Protein AF-A0A1Q7CK39-F1 (afdb_monomer_lite)

Radius of gyration: 17.99 Å; chains: 1; bounding box: 33×45×41 Å

Structure (mmCIF, N/CA/C/O backbone):
data_AF-A0A1Q7CK39-F1
#
_entry.id   AF-A0A1Q7CK39-F1
#
loop_
_atom_site.group_PDB
_atom_site.id
_atom_site.type_symbol
_atom_site.label_atom_id
_atom_site.label_alt_id
_atom_site.label_comp_id
_atom_site.label_asym_id
_atom_site.label_entity_id
_atom_site.label_seq_id
_atom_site.pdbx_PDB_ins_code
_atom_site.Cartn_x
_atom_site.Cartn_y
_atom_site.Cartn_z
_atom_site.occupancy
_atom_site.B_iso_or_equiv
_atom_site.auth_seq_id
_atom_site.auth_comp_id
_atom_site.auth_asym_id
_atom_site.auth_atom_id
_atom_site.pdbx_PDB_model_num
ATOM 1 N N . MET A 1 1 ? -9.463 3.723 12.047 1.00 77.50 1 MET A N 1
ATOM 2 C CA . MET A 1 1 ? -9.681 4.071 10.628 1.00 77.50 1 MET A CA 1
ATOM 3 C C . MET A 1 1 ? -10.803 3.204 10.100 1.00 77.50 1 MET A C 1
ATOM 5 O O . MET A 1 1 ? -10.921 2.068 10.547 1.00 77.50 1 MET A O 1
ATOM 9 N N . GLU A 1 2 ? -11.626 3.741 9.208 1.00 86.12 2 GLU A N 1
ATOM 10 C CA . GLU A 1 2 ? -12.813 3.063 8.677 1.00 86.12 2 GLU A CA 1
ATOM 11 C C . GLU A 1 2 ? -12.602 2.695 7.208 1.00 86.12 2 GLU A C 1
ATOM 13 O O . GLU A 1 2 ? -11.864 3.378 6.496 1.00 86.12 2 GLU A O 1
ATOM 18 N N . ALA A 1 3 ? -13.228 1.606 6.758 1.00 91.75 3 ALA A N 1
ATOM 19 C CA . ALA A 1 3 ? -13.187 1.212 5.354 1.00 91.75 3 ALA A CA 1
ATOM 20 C C . ALA A 1 3 ? -13.905 2.249 4.469 1.00 91.75 3 ALA A C 1
ATOM 22 O O . ALA A 1 3 ? -14.889 2.858 4.877 1.00 91.75 3 ALA A O 1
ATOM 23 N N . GLY A 1 4 ? -13.405 2.451 3.251 1.00 91.94 4 GLY A N 1
ATOM 24 C CA . GLY A 1 4 ? -13.921 3.410 2.272 1.00 91.94 4 GLY A CA 1
ATOM 25 C C . GLY A 1 4 ? -13.367 4.832 2.399 1.00 91.94 4 GLY A C 1
ATOM 26 O O . GLY A 1 4 ? -13.521 5.614 1.458 1.00 91.94 4 GLY A O 1
ATOM 27 N N . VAL A 1 5 ? -12.684 5.160 3.503 1.00 96.06 5 VAL A N 1
ATOM 28 C CA . VAL A 1 5 ? -12.062 6.478 3.705 1.00 96.06 5 VAL A CA 1
ATOM 29 C C . VAL A 1 5 ? -11.021 6.735 2.605 1.00 96.06 5 VAL A C 1
ATOM 31 O O . VAL A 1 5 ? -10.125 5.901 2.434 1.00 96.06 5 VAL A O 1
ATOM 34 N N . PRO A 1 6 ? -11.125 7.850 1.852 1.00 96.50 6 PRO A N 1
ATOM 35 C CA . PRO A 1 6 ? -10.136 8.215 0.848 1.00 96.50 6 PRO A CA 1
ATOM 36 C C . PRO A 1 6 ? -8.845 8.680 1.520 1.00 96.50 6 PRO A C 1
ATOM 38 O O . PRO A 1 6 ? -8.871 9.399 2.520 1.00 96.50 6 PRO A O 1
ATOM 41 N N . VAL A 1 7 ? -7.715 8.272 0.958 1.00 95.88 7 VAL A N 1
ATOM 42 C CA . VAL A 1 7 ? -6.377 8.623 1.430 1.00 95.88 7 VAL A CA 1
ATOM 43 C C . VAL A 1 7 ? -5.478 8.966 0.245 1.00 95.88 7 VAL A C 1
ATOM 45 O O . VAL A 1 7 ? -5.708 8.515 -0.878 1.00 95.88 7 VAL A O 1
ATOM 48 N N . GLN A 1 8 ? -4.437 9.748 0.510 1.00 96.25 8 GLN A N 1
ATOM 49 C CA . GLN A 1 8 ? -3.369 10.040 -0.438 1.00 96.25 8 GLN A CA 1
ATOM 50 C C . GLN A 1 8 ? -2.059 9.485 0.120 1.00 96.25 8 GLN A C 1
ATOM 52 O O . GLN A 1 8 ? -1.767 9.637 1.306 1.00 96.25 8 GLN A O 1
ATOM 57 N N . LEU A 1 9 ? -1.315 8.788 -0.731 1.00 94.06 9 LEU A N 1
ATOM 58 C CA . LEU A 1 9 ? 0.022 8.285 -0.452 1.00 94.06 9 LEU A CA 1
ATOM 59 C C . LEU A 1 9 ? 1.006 9.220 -1.147 1.00 94.06 9 LEU A C 1
ATOM 61 O O . LEU A 1 9 ? 1.050 9.248 -2.375 1.00 94.06 9 LEU A O 1
ATOM 65 N N . ASP A 1 10 ? 1.762 9.975 -0.360 1.00 95.19 10 ASP A N 1
ATOM 66 C CA . ASP A 1 10 ? 2.800 10.889 -0.835 1.00 95.19 10 ASP A CA 1
ATOM 67 C C . ASP A 1 10 ? 4.198 10.300 -0.617 1.00 95.19 10 ASP A C 1
ATOM 69 O O . ASP A 1 10 ? 4.362 9.292 0.072 1.00 95.19 10 ASP A O 1
ATOM 73 N N . GLU A 1 11 ? 5.203 10.945 -1.216 1.00 92.81 11 GLU A N 1
ATOM 74 C CA . GLU A 1 11 ? 6.622 10.574 -1.089 1.00 92.81 11 GLU A CA 1
ATOM 75 C C . GLU A 1 11 ? 6.914 9.118 -1.486 1.00 92.81 11 GLU A C 1
ATOM 77 O O . GLU A 1 11 ? 7.839 8.479 -0.976 1.00 92.81 11 GLU A O 1
ATOM 82 N N . LEU A 1 12 ? 6.135 8.583 -2.429 1.00 92.62 12 LEU A N 1
ATOM 83 C CA . LEU A 1 12 ? 6.389 7.255 -2.961 1.00 92.62 12 L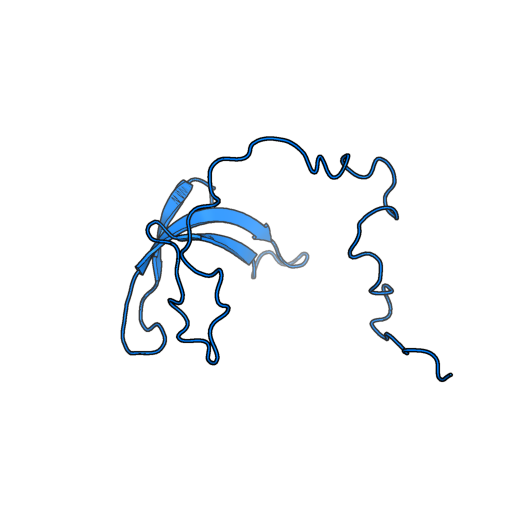EU A CA 1
ATOM 84 C C . LEU A 1 12 ? 7.719 7.234 -3.725 1.00 92.62 12 LEU A C 1
ATOM 86 O O . LEU A 1 12 ? 8.170 8.267 -4.245 1.00 92.62 12 LEU A O 1
ATOM 90 N N . PRO A 1 13 ? 8.360 6.056 -3.834 1.00 90.06 13 PRO A N 1
ATOM 91 C CA . PRO A 1 13 ? 9.530 5.881 -4.682 1.00 90.06 13 PRO A CA 1
ATOM 92 C C . PRO A 1 13 ? 9.320 6.508 -6.070 1.00 90.06 13 PRO A C 1
ATOM 94 O O . PRO A 1 13 ? 8.251 6.411 -6.666 1.00 90.06 13 PRO A O 1
ATOM 97 N N . GLY A 1 14 ? 10.335 7.222 -6.562 1.00 84.12 14 GLY A N 1
ATOM 98 C CA . GLY A 1 14 ? 10.222 8.005 -7.799 1.00 84.12 14 GLY A CA 1
ATOM 99 C C . GLY A 1 14 ? 9.625 9.407 -7.625 1.00 84.12 14 GLY A C 1
ATOM 100 O O . GLY A 1 14 ? 9.480 10.112 -8.619 1.00 84.12 14 GLY A O 1
ATOM 101 N N . GLY A 1 15 ? 9.321 9.834 -6.393 1.00 87.81 15 GLY 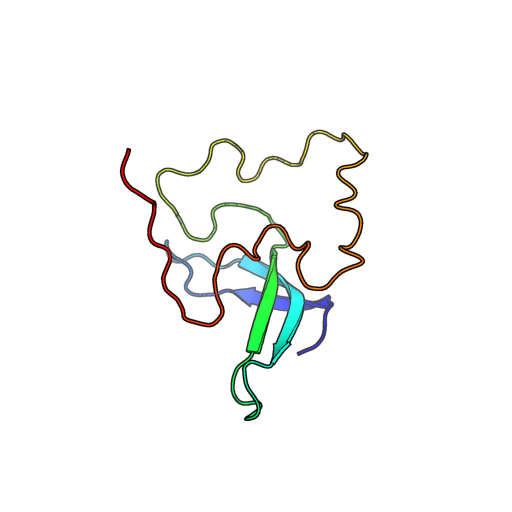A N 1
ATOM 102 C CA . GLY A 1 15 ? 8.808 11.178 -6.099 1.00 87.81 15 GLY A CA 1
ATOM 103 C C . GLY A 1 15 ? 7.357 11.376 -6.536 1.00 87.81 15 GLY A C 1
ATOM 104 O O . GLY A 1 15 ? 6.959 12.490 -6.866 1.00 87.81 15 GLY A O 1
ATOM 105 N N . THR A 1 16 ? 6.591 10.287 -6.590 1.00 89.06 16 THR A N 1
ATOM 106 C CA . THR A 1 16 ? 5.195 10.288 -7.038 1.00 89.06 16 THR A CA 1
ATOM 107 C C . THR A 1 16 ? 4.232 10.260 -5.853 1.00 89.06 16 THR A C 1
ATOM 109 O O . THR A 1 16 ? 4.628 10.027 -4.708 1.00 89.06 16 THR A O 1
ATOM 112 N N . SER A 1 17 ? 2.955 10.504 -6.134 1.00 93.44 17 SER A N 1
ATOM 113 C CA . SER A 1 17 ? 1.860 10.290 -5.196 1.00 93.44 17 SER A CA 1
ATOM 114 C C . SER A 1 17 ? 0.708 9.563 -5.882 1.00 93.44 17 SER A C 1
ATOM 116 O O . SER A 1 17 ? 0.579 9.586 -7.108 1.00 93.44 17 SER A O 1
ATOM 118 N N . THR A 1 18 ? -0.125 8.884 -5.095 1.00 94.50 18 THR A N 1
ATOM 119 C CA . THR A 1 18 ? -1.332 8.213 -5.596 1.00 94.50 18 THR A CA 1
ATOM 120 C C . THR A 1 18 ? -2.479 8.331 -4.604 1.00 94.50 18 THR A C 1
ATOM 122 O O . THR A 1 18 ? -2.270 8.448 -3.395 1.00 94.50 18 THR A O 1
ATOM 125 N N . THR A 1 19 ? -3.706 8.252 -5.110 1.00 96.75 19 THR A N 1
ATOM 126 C CA . THR A 1 19 ? -4.912 8.164 -4.286 1.00 96.75 19 THR A CA 1
ATOM 127 C C . THR A 1 19 ? -5.329 6.711 -4.076 1.00 96.75 19 THR A C 1
ATOM 129 O O . THR A 1 19 ? -5.044 5.821 -4.889 1.00 96.75 19 THR A O 1
ATOM 132 N N . ALA A 1 20 ? -5.956 6.457 -2.933 1.00 96.12 20 ALA A N 1
ATOM 133 C CA . ALA A 1 20 ? -6.419 5.141 -2.531 1.00 96.12 20 ALA A CA 1
ATOM 134 C C . ALA A 1 20 ? -7.595 5.246 -1.556 1.00 96.12 20 ALA A C 1
ATOM 136 O O . ALA A 1 20 ? -7.949 6.320 -1.066 1.00 96.12 20 ALA A O 1
ATOM 137 N N . ARG A 1 21 ? -8.177 4.099 -1.215 1.00 96.88 21 ARG A N 1
ATOM 138 C CA . ARG A 1 21 ? -9.203 3.965 -0.179 1.00 96.88 21 ARG A CA 1
ATOM 139 C C . ARG A 1 21 ? -8.793 2.918 0.834 1.00 96.88 21 ARG A C 1
ATOM 141 O O . ARG A 1 21 ? -8.198 1.901 0.480 1.00 96.88 21 ARG A O 1
ATOM 148 N N . VAL A 1 22 ? -9.155 3.130 2.094 1.00 96.31 22 VAL A N 1
ATOM 149 C CA . VAL A 1 22 ? -8.985 2.106 3.129 1.00 96.31 22 VAL A CA 1
ATOM 150 C C . VAL A 1 22 ? -9.872 0.910 2.787 1.00 96.31 22 VAL A C 1
ATOM 152 O O . VAL A 1 22 ? -11.094 1.009 2.813 1.00 96.31 22 VAL A O 1
ATOM 155 N N . ALA A 1 23 ? -9.269 -0.228 2.466 1.00 95.19 23 ALA A N 1
ATOM 156 C CA . ALA A 1 23 ? -9.980 -1.480 2.224 1.00 95.19 23 ALA A CA 1
ATOM 157 C C . ALA A 1 23 ? -10.188 -2.265 3.527 1.00 95.19 23 ALA A C 1
ATOM 159 O O . ALA A 1 23 ? -11.225 -2.893 3.721 1.00 95.19 23 ALA A O 1
ATOM 160 N N . ASN A 1 24 ? -9.208 -2.220 4.434 1.00 94.00 24 ASN A N 1
ATOM 161 C CA . ASN A 1 24 ? -9.271 -2.878 5.736 1.00 94.00 24 ASN A CA 1
ATOM 162 C C . ASN A 1 24 ? -8.387 -2.141 6.753 1.00 94.00 24 ASN A C 1
ATOM 164 O O . ASN A 1 24 ? -7.400 -1.511 6.380 1.00 94.00 24 ASN A O 1
ATOM 168 N N . CYS A 1 25 ? -8.707 -2.240 8.039 1.00 92.44 25 CYS A N 1
ATOM 169 C CA . CYS A 1 25 ? -7.901 -1.682 9.117 1.00 92.44 25 CYS A CA 1
ATOM 170 C C . CYS A 1 25 ? -7.998 -2.583 10.350 1.00 92.44 25 CYS A C 1
ATOM 172 O O . CYS A 1 25 ? -9.060 -2.697 10.959 1.00 92.44 25 CYS A O 1
ATOM 174 N N . VAL A 1 26 ? -6.880 -3.189 10.747 1.00 91.38 26 VAL A N 1
ATOM 175 C CA . VAL A 1 26 ? -6.812 -4.126 11.877 1.00 91.38 26 VAL A CA 1
ATOM 176 C C . VAL A 1 26 ? -5.806 -3.607 12.907 1.00 91.38 26 VAL A C 1
ATOM 178 O O . VAL A 1 26 ? -4.679 -3.283 12.530 1.00 91.38 26 VAL A O 1
ATOM 181 N N . PRO A 1 27 ? -6.166 -3.495 14.199 1.00 90.81 27 PRO A N 1
ATOM 182 C CA . PRO A 1 27 ? -5.217 -3.095 15.232 1.00 90.81 27 PRO A CA 1
ATOM 183 C C . PRO A 1 27 ? -4.130 -4.157 15.425 1.00 90.81 27 PRO A C 1
ATOM 185 O O . PRO A 1 27 ? -4.398 -5.358 15.408 1.00 90.81 27 PRO A O 1
ATOM 188 N N . LEU A 1 28 ? -2.899 -3.702 15.642 1.00 90.38 28 LEU A N 1
ATOM 189 C CA . LEU A 1 28 ? -1.756 -4.553 15.947 1.00 90.38 28 LEU A CA 1
ATOM 190 C C . LEU A 1 28 ? -1.473 -4.532 17.452 1.00 90.38 28 LEU A C 1
ATOM 192 O O . LEU A 1 28 ? -1.148 -3.495 18.037 1.00 90.38 28 LEU A O 1
ATOM 196 N N . GLY A 1 29 ? -1.572 -5.711 18.069 1.00 84.75 29 GLY A N 1
ATOM 197 C CA . GLY A 1 29 ? -1.364 -5.905 19.502 1.00 84.75 29 GLY A CA 1
ATOM 198 C C . GLY A 1 29 ? -2.489 -5.338 20.375 1.00 84.75 29 GLY A C 1
ATOM 199 O O . GLY A 1 29 ? -3.485 -4.797 19.901 1.00 84.75 29 GLY A O 1
ATOM 200 N N . SER A 1 30 ? -2.327 -5.465 21.689 1.00 79.75 30 SER A N 1
ATOM 201 C CA . SER A 1 30 ? -3.327 -5.052 22.685 1.00 79.75 30 SER A CA 1
ATOM 202 C C . SER A 1 30 ? -3.290 -3.558 23.027 1.00 79.75 30 SER A C 1
ATOM 204 O O . SER A 1 30 ? -4.203 -3.054 23.673 1.00 79.75 30 SER A O 1
ATOM 206 N N . GLY A 1 31 ? -2.241 -2.841 22.610 1.00 79.69 31 GLY A N 1
ATOM 207 C CA . GLY A 1 31 ? -1.999 -1.451 23.006 1.00 79.69 31 GLY A CA 1
ATOM 208 C C . GLY A 1 31 ? -2.662 -0.387 22.129 1.00 79.69 31 GLY A C 1
ATOM 209 O O . GLY A 1 31 ? -2.556 0.789 22.461 1.00 79.69 31 GLY A O 1
ATOM 210 N N . GLY A 1 32 ? -3.283 -0.762 21.002 1.00 79.19 32 GLY A N 1
ATOM 211 C CA . GLY A 1 32 ? -4.009 0.168 20.124 1.00 79.19 32 GLY A CA 1
ATOM 212 C C . GLY A 1 32 ? -3.168 1.306 19.531 1.00 79.19 32 GLY A C 1
ATOM 213 O O . GLY A 1 32 ? -3.724 2.324 19.143 1.00 79.19 32 GLY A O 1
ATOM 214 N N . LYS A 1 33 ? -1.835 1.166 19.498 1.00 88.06 33 LYS A N 1
ATOM 215 C CA . LYS A 1 33 ? -0.913 2.195 18.980 1.00 88.06 33 LYS A CA 1
ATOM 216 C C . LYS A 1 33 ? -0.594 2.036 17.497 1.00 88.06 33 LYS A C 1
ATOM 218 O O . LYS A 1 33 ? -0.150 2.987 16.865 1.00 88.06 33 LYS A O 1
ATOM 223 N N . TYR A 1 34 ? -0.768 0.828 16.973 1.00 89.94 34 TYR A N 1
ATOM 224 C CA . TYR A 1 34 ? -0.383 0.460 15.619 1.00 89.94 34 TYR A CA 1
ATOM 225 C C . TYR A 1 34 ? -1.548 -0.238 14.931 1.00 89.94 34 TYR A C 1
ATOM 227 O O . TYR A 1 34 ? -2.330 -0.940 15.575 1.00 89.94 34 TYR A O 1
ATOM 235 N N . TRP A 1 35 ? -1.635 -0.069 13.617 1.00 91.00 35 TRP A N 1
ATOM 236 C CA . TRP A 1 35 ? -2.647 -0.698 12.781 1.00 91.00 35 TRP A CA 1
ATOM 237 C C . TRP A 1 35 ? -2.003 -1.215 11.504 1.00 91.00 35 TRP A C 1
ATOM 239 O O . TRP A 1 35 ? -1.133 -0.562 10.931 1.00 91.00 35 TRP A O 1
ATOM 249 N N . LEU A 1 36 ? -2.463 -2.374 11.050 1.00 93.06 36 LEU A N 1
ATOM 250 C CA . LEU A 1 36 ? -2.261 -2.831 9.689 1.00 93.06 36 LEU A CA 1
ATOM 251 C C . LEU A 1 36 ? -3.418 -2.287 8.855 1.00 93.06 36 LEU A C 1
ATOM 253 O O . LEU A 1 36 ? -4.578 -2.624 9.105 1.00 93.06 36 LEU A O 1
ATOM 257 N N . VAL A 1 37 ? -3.102 -1.445 7.877 1.00 93.56 37 VAL A N 1
ATOM 258 C CA . VAL A 1 37 ? -4.097 -0.838 6.993 1.00 93.56 37 VAL A CA 1
ATOM 259 C C . VAL A 1 37 ? -3.914 -1.406 5.593 1.00 93.56 37 VAL A C 1
ATOM 261 O O . VAL A 1 37 ? -2.852 -1.272 4.994 1.00 93.56 37 VAL A O 1
ATOM 264 N N . GLY A 1 38 ? -4.954 -2.059 5.082 1.00 95.00 38 GLY A N 1
ATOM 265 C CA . GLY A 1 38 ? -5.039 -2.453 3.682 1.00 95.00 38 GLY A CA 1
ATOM 266 C C . GLY A 1 38 ? -5.597 -1.296 2.864 1.00 95.00 38 GLY A C 1
ATOM 267 O O . GLY A 1 38 ? -6.640 -0.746 3.221 1.00 95.00 38 GLY A O 1
ATOM 268 N N . LEU A 1 39 ? -4.922 -0.940 1.773 1.00 95.19 39 LEU A N 1
ATOM 269 C CA . LEU A 1 39 ? -5.319 0.140 0.872 1.00 95.19 39 LEU A CA 1
ATOM 270 C C . LEU A 1 39 ? -5.642 -0.422 -0.513 1.00 95.19 39 LEU A C 1
ATOM 272 O O . LEU A 1 39 ? -4.873 -1.211 -1.057 1.00 95.19 39 LEU A O 1
ATOM 276 N N . ALA A 1 40 ? -6.763 0.007 -1.081 1.00 94.19 40 ALA A N 1
ATOM 277 C CA . ALA A 1 40 ? -7.096 -0.208 -2.481 1.00 94.19 40 ALA A CA 1
ATOM 278 C C . ALA A 1 40 ? -6.726 1.058 -3.257 1.00 94.19 40 ALA A C 1
ATOM 280 O O . ALA A 1 40 ? -7.313 2.111 -3.015 1.00 94.19 40 ALA A O 1
ATOM 281 N N . LEU A 1 41 ? -5.734 0.970 -4.143 1.00 92.81 41 LEU A N 1
ATOM 282 C CA . LEU A 1 41 ? -5.346 2.091 -5.000 1.00 92.81 41 LEU A CA 1
ATOM 283 C C . LEU A 1 41 ? -6.473 2.402 -5.987 1.00 92.81 41 LEU A C 1
ATOM 285 O O . LEU A 1 41 ? -7.027 1.478 -6.582 1.00 92.81 41 LEU A O 1
ATOM 289 N N . ASP A 1 42 ? -6.772 3.684 -6.201 1.00 92.56 42 ASP A N 1
ATOM 290 C CA . ASP A 1 42 ? -7.751 4.075 -7.225 1.00 92.56 42 ASP A CA 1
ATOM 291 C C . ASP A 1 42 ? -7.228 3.761 -8.639 1.00 92.56 42 ASP A C 1
ATOM 293 O O . ASP A 1 42 ? -8.012 3.516 -9.553 1.00 92.56 42 ASP A O 1
ATOM 297 N N . GLN A 1 43 ? -5.903 3.760 -8.817 1.00 89.50 43 GLN A N 1
ATOM 298 C CA . GLN A 1 43 ? -5.206 3.320 -10.026 1.00 89.50 43 GLN A CA 1
ATOM 299 C C . GLN A 1 43 ? -4.218 2.198 -9.653 1.00 89.50 43 GLN A C 1
ATOM 301 O O . GLN A 1 43 ? -3.154 2.480 -9.095 1.00 89.50 43 GLN A O 1
ATOM 306 N N . PRO A 1 44 ? -4.559 0.918 -9.895 1.00 85.69 44 PRO A N 1
ATOM 307 C CA . PRO A 1 44 ? -3.667 -0.204 -9.613 1.00 85.69 44 PRO A CA 1
ATOM 308 C C . PRO A 1 44 ? -2.375 -0.138 -10.438 1.00 85.69 44 PRO A C 1
ATOM 310 O O . PRO A 1 44 ? -2.413 0.126 -11.637 1.00 85.69 44 PRO A O 1
ATOM 313 N N . GLY A 1 45 ? -1.228 -0.435 -9.824 1.00 85.69 45 GLY A N 1
ATOM 314 C CA . GLY A 1 45 ? 0.048 -0.482 -10.541 1.00 85.69 45 GLY A CA 1
ATOM 315 C C . GLY A 1 45 ? 1.278 -0.515 -9.636 1.00 85.69 45 GLY A C 1
ATOM 316 O O . GLY A 1 45 ? 1.175 -0.607 -8.410 1.00 85.69 45 GLY A O 1
ATOM 317 N N . ASN A 1 46 ? 2.453 -0.416 -10.261 1.00 88.44 46 ASN A N 1
ATOM 318 C CA . ASN A 1 46 ? 3.764 -0.428 -9.608 1.00 88.44 46 ASN A CA 1
ATOM 319 C C . ASN A 1 46 ? 4.118 0.927 -8.962 1.00 88.44 46 ASN A C 1
ATOM 321 O O . ASN A 1 46 ? 5.121 1.558 -9.301 1.00 88.44 46 ASN A O 1
ATOM 325 N N . VAL A 1 47 ? 3.302 1.397 -8.016 1.00 89.38 47 VAL A N 1
ATOM 326 C CA . VAL A 1 47 ? 3.532 2.698 -7.352 1.00 89.38 47 VAL A CA 1
ATOM 327 C C . VAL A 1 47 ? 4.718 2.678 -6.374 1.00 89.38 47 VAL A C 1
ATOM 329 O O . VAL A 1 47 ? 5.156 3.718 -5.898 1.00 89.38 47 VAL A O 1
ATOM 332 N N . TRP A 1 48 ? 5.275 1.495 -6.096 1.00 89.19 48 TRP A N 1
ATOM 333 C CA . TRP A 1 48 ? 6.476 1.310 -5.272 1.00 89.19 48 TRP A CA 1
ATOM 334 C C . TRP A 1 48 ? 7.768 1.190 -6.092 1.00 89.19 48 TRP A C 1
ATOM 336 O O . TRP A 1 48 ? 8.835 0.992 -5.512 1.00 89.19 48 TRP A O 1
ATOM 346 N N . CYS A 1 49 ? 7.692 1.288 -7.424 1.00 88.44 49 CYS A N 1
ATOM 347 C CA . CYS A 1 49 ? 8.829 1.134 -8.337 1.00 88.44 49 CYS A CA 1
ATOM 348 C C . CYS A 1 49 ? 9.648 -0.154 -8.106 1.00 88.44 49 CYS A C 1
ATOM 350 O O . CYS A 1 49 ? 10.875 -0.155 -8.242 1.00 88.44 49 CYS A O 1
ATOM 352 N N . ILE A 1 50 ? 8.986 -1.260 -7.752 1.00 88.88 50 ILE A N 1
ATOM 353 C CA . ILE A 1 50 ? 9.637 -2.560 -7.551 1.00 88.88 50 ILE A CA 1
ATOM 354 C C . ILE A 1 50 ? 10.221 -3.023 -8.888 1.00 88.88 50 ILE A C 1
ATOM 356 O O . ILE A 1 50 ? 9.540 -2.974 -9.915 1.00 88.88 50 ILE A O 1
ATOM 360 N N . ARG A 1 51 ? 11.486 -3.472 -8.873 1.00 87.62 51 ARG A N 1
ATOM 361 C CA . ARG A 1 51 ? 12.176 -4.016 -10.050 1.00 87.62 51 ARG A CA 1
ATOM 362 C C . ARG A 1 51 ? 12.849 -5.369 -9.762 1.00 87.62 51 ARG A C 1
ATOM 364 O O . ARG A 1 51 ? 13.494 -5.491 -8.721 1.00 87.62 51 ARG A O 1
ATOM 371 N N . PRO A 1 52 ? 12.778 -6.339 -10.697 1.00 88.00 52 PRO A N 1
ATOM 372 C CA . PRO A 1 52 ? 11.949 -6.312 -11.907 1.00 88.00 52 PRO A CA 1
ATOM 373 C C . PRO A 1 52 ? 10.460 -6.353 -11.545 1.00 88.00 52 PRO A C 1
ATOM 375 O O . PRO A 1 52 ? 10.075 -6.971 -10.555 1.00 88.00 52 PRO A O 1
ATOM 378 N N . GLU A 1 53 ? 9.634 -5.657 -12.317 1.00 86.81 53 GLU A N 1
ATOM 379 C CA . GLU A 1 53 ? 8.195 -5.669 -12.078 1.00 86.81 53 GLU A CA 1
ATOM 380 C C . GLU A 1 53 ? 7.571 -6.979 -12.585 1.00 86.81 53 GLU A C 1
ATOM 382 O O . GLU A 1 53 ? 7.977 -7.477 -13.642 1.00 86.81 53 GLU A O 1
ATOM 387 N N . PRO A 1 54 ? 6.610 -7.568 -11.853 1.00 85.00 54 PRO A N 1
ATOM 388 C CA . PRO A 1 54 ? 5.836 -8.698 -12.350 1.00 85.00 54 PRO A CA 1
ATOM 389 C C . PRO A 1 54 ? 5.079 -8.344 -13.635 1.00 85.00 54 PRO A C 1
ATOM 391 O O . PRO A 1 54 ? 4.503 -7.264 -13.753 1.00 85.00 54 PRO A O 1
ATOM 394 N N . ALA A 1 55 ? 5.056 -9.273 -14.593 1.00 82.94 55 ALA A N 1
ATOM 395 C CA . ALA A 1 55 ? 4.460 -9.058 -15.915 1.00 82.94 55 ALA A CA 1
ATOM 396 C C . ALA A 1 55 ? 2.928 -8.878 -15.891 1.00 82.94 55 ALA A C 1
ATOM 398 O O . ALA A 1 55 ? 2.336 -8.424 -16.868 1.00 82.94 55 ALA A O 1
ATOM 399 N N . ASP A 1 56 ? 2.282 -9.278 -14.801 1.00 79.94 56 ASP A N 1
ATOM 400 C CA . ASP A 1 56 ? 0.840 -9.229 -14.573 1.00 79.94 56 ASP A CA 1
ATOM 401 C C . ASP A 1 56 ? 0.383 -7.980 -13.802 1.00 79.94 56 ASP A C 1
ATOM 403 O O . ASP A 1 56 ? -0.816 -7.763 -13.623 1.00 79.94 56 ASP A O 1
ATOM 407 N N . TRP A 1 57 ? 1.308 -7.121 -13.369 1.00 81.69 57 TRP A N 1
ATOM 408 C CA . TRP A 1 57 ? 0.953 -5.951 -12.574 1.00 81.69 57 TRP A CA 1
ATOM 409 C C . TRP A 1 57 ? 0.260 -4.868 -13.414 1.00 81.69 57 TRP A C 1
ATOM 411 O O . TRP A 1 57 ? 0.689 -4.550 -14.519 1.00 81.69 57 TRP A O 1
ATOM 421 N N . GLY A 1 58 ? -0.825 -4.288 -12.890 1.00 68.50 58 GLY A N 1
ATOM 422 C CA . GLY A 1 58 ? -1.603 -3.254 -13.590 1.00 68.50 58 GLY A CA 1
ATOM 423 C C . GLY A 1 58 ? -2.503 -3.785 -14.712 1.00 68.50 58 GLY A C 1
ATOM 424 O O . GLY A 1 58 ? -3.191 -3.003 -15.364 1.00 68.50 58 GLY A O 1
ATOM 425 N N . ARG A 1 59 ? -2.539 -5.104 -14.933 1.00 70.75 59 ARG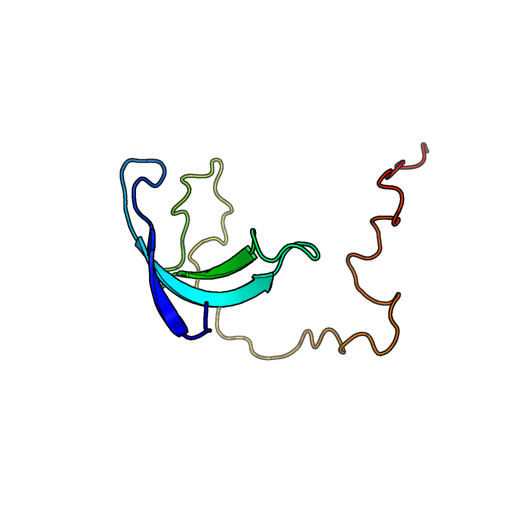 A N 1
ATOM 426 C CA . ARG A 1 59 ? -3.502 -5.727 -15.837 1.00 70.75 59 ARG A CA 1
ATOM 427 C C . ARG A 1 59 ? -4.796 -5.969 -15.070 1.00 70.75 59 ARG A C 1
ATOM 429 O O . ARG A 1 59 ? -4.785 -6.645 -14.042 1.00 70.75 59 ARG A O 1
ATOM 436 N N . GLU A 1 60 ? -5.909 -5.415 -15.549 1.00 64.06 60 GLU A N 1
ATOM 437 C CA . GLU A 1 60 ? -7.213 -5.838 -15.041 1.00 64.06 60 GLU A CA 1
ATOM 438 C C . GLU A 1 60 ? -7.347 -7.345 -15.295 1.00 64.06 60 GLU A C 1
ATOM 440 O O . GLU A 1 60 ? -6.940 -7.811 -16.368 1.00 64.06 60 GLU A O 1
ATOM 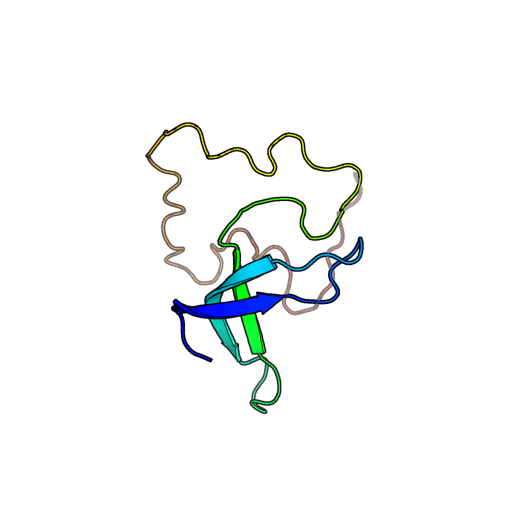445 N N . PRO A 1 61 ? -7.839 -8.131 -14.321 1.00 59.72 61 PRO A N 1
ATOM 446 C CA . PRO A 1 61 ? -8.102 -9.534 -14.574 1.00 59.72 61 PRO A CA 1
ATOM 447 C C . PRO A 1 61 ? -9.064 -9.605 -15.758 1.00 59.72 61 PRO A C 1
ATOM 449 O O . PRO A 1 61 ? -10.171 -9.069 -15.692 1.00 59.72 61 PRO A O 1
ATOM 452 N N . ASP A 1 62 ? -8.611 -10.228 -16.848 1.00 60.38 62 ASP A N 1
ATOM 453 C CA . ASP A 1 62 ? -9.461 -10.546 -17.991 1.00 60.38 62 ASP A CA 1
ATOM 454 C C . ASP A 1 62 ? -10.688 -11.253 -17.418 1.00 60.38 62 ASP A C 1
ATOM 456 O O . ASP A 1 62 ? -10.530 -12.221 -16.670 1.00 60.38 62 ASP A O 1
ATOM 460 N N . VAL A 1 63 ? -11.872 -10.663 -17.606 1.00 55.00 63 VAL A N 1
ATOM 461 C CA . VAL A 1 63 ? -13.089 -10.998 -16.861 1.00 55.00 63 VAL A CA 1
ATOM 462 C C . VAL A 1 63 ? -13.359 -12.498 -16.951 1.00 55.00 63 VAL A C 1
ATOM 464 O O . VAL A 1 63 ? -13.988 -12.995 -17.877 1.00 55.00 63 VAL A O 1
ATOM 467 N N . ALA A 1 64 ? -12.912 -13.213 -15.930 1.00 49.06 64 ALA A N 1
ATOM 468 C CA . ALA A 1 64 ? -13.256 -14.587 -15.655 1.00 49.06 64 ALA A CA 1
ATOM 469 C C . ALA A 1 64 ? -13.645 -14.646 -14.181 1.00 49.06 64 ALA A C 1
ATOM 471 O O . ALA A 1 64 ? -12.853 -14.986 -13.305 1.00 49.06 64 ALA A O 1
ATOM 472 N N . VAL A 1 65 ? -14.895 -14.291 -13.893 1.00 47.38 65 VAL A N 1
ATOM 473 C CA . VAL A 1 65 ? -15.566 -14.910 -12.749 1.00 47.38 65 VAL A CA 1
ATOM 474 C C . VAL A 1 65 ? -16.124 -16.252 -13.254 1.00 47.38 65 VAL A C 1
ATOM 476 O O . VAL A 1 65 ? -16.733 -16.242 -14.325 1.00 47.38 65 VAL A O 1
ATOM 479 N N . PRO A 1 66 ? -15.960 -17.398 -12.551 1.00 47.91 66 PRO A N 1
ATOM 480 C CA . PRO A 1 66 ? -15.780 -17.470 -11.100 1.00 47.91 66 PRO A CA 1
ATOM 481 C C . PRO A 1 66 ? -14.763 -18.523 -10.563 1.00 47.91 66 PRO A C 1
ATOM 483 O O . PRO A 1 66 ? -14.377 -19.477 -11.230 1.00 47.91 66 PRO A O 1
ATOM 486 N N . THR A 1 67 ? -14.471 -18.380 -9.261 1.00 46.62 67 THR A N 1
ATOM 487 C CA . THR A 1 67 ? -14.209 -19.460 -8.283 1.00 46.62 67 THR A CA 1
ATOM 488 C C . THR A 1 67 ? -12.806 -20.087 -8.231 1.00 46.62 67 THR A C 1
ATOM 490 O O . THR A 1 67 ? -12.596 -21.234 -8.606 1.00 46.62 67 THR A O 1
ATOM 493 N N . VAL A 1 68 ? -11.904 -19.446 -7.484 1.00 45.53 68 VAL A N 1
ATOM 494 C CA . VAL A 1 68 ? -11.438 -20.138 -6.274 1.00 45.53 68 VAL A CA 1
ATOM 495 C C . VAL A 1 68 ? -12.224 -19.511 -5.133 1.00 45.53 68 VAL A C 1
ATOM 497 O O . VAL A 1 68 ? -11.798 -18.536 -4.520 1.00 45.53 68 VAL A O 1
ATOM 500 N N . VAL A 1 69 ? -13.413 -20.052 -4.850 1.00 48.44 69 VAL A N 1
ATOM 501 C CA . VAL A 1 69 ? -13.845 -20.054 -3.456 1.00 48.44 69 VAL A CA 1
ATOM 502 C C . VAL A 1 69 ? -12.745 -20.836 -2.756 1.00 48.44 69 VAL A C 1
ATOM 504 O O . VAL A 1 69 ? -12.712 -22.063 -2.790 1.00 48.44 69 VAL A O 1
ATOM 507 N N . VAL A 1 70 ? -11.768 -20.136 -2.180 1.00 51.81 70 VAL A N 1
ATOM 508 C CA . VAL A 1 70 ? -11.092 -20.706 -1.026 1.00 51.81 70 VAL A CA 1
ATOM 509 C C . VAL A 1 70 ? -12.248 -20.811 -0.054 1.00 51.81 70 VAL A C 1
ATOM 511 O O . VAL A 1 70 ? -12.689 -19.797 0.487 1.00 51.81 70 VAL A O 1
ATOM 514 N N . ALA A 1 71 ? -12.871 -21.994 -0.004 1.00 50.44 71 ALA A N 1
ATOM 515 C CA . ALA A 1 71 ? -13.905 -22.287 0.963 1.00 50.44 71 ALA A CA 1
ATOM 516 C C . ALA A 1 71 ? -13.355 -21.755 2.279 1.00 50.44 71 ALA A C 1
ATOM 518 O O . ALA A 1 71 ? -12.234 -22.113 2.648 1.00 50.44 71 ALA A O 1
ATOM 519 N N . ALA A 1 72 ? -14.066 -20.801 2.888 1.00 48.25 72 ALA A N 1
ATOM 520 C CA . ALA A 1 72 ? -13.619 -20.201 4.130 1.00 48.25 72 ALA A CA 1
ATOM 521 C C . ALA A 1 72 ? -13.224 -21.362 5.051 1.00 48.25 72 ALA A C 1
ATOM 523 O O . ALA A 1 72 ? -14.056 -22.256 5.246 1.00 48.25 72 ALA A O 1
ATOM 524 N N . PRO A 1 73 ? -11.967 -21.432 5.519 1.00 49.91 73 PRO A N 1
ATOM 525 C CA . PRO A 1 73 ? -11.503 -22.588 6.261 1.00 49.91 73 PRO A CA 1
ATOM 526 C C . PRO A 1 73 ? -12.395 -22.729 7.489 1.00 49.91 73 PRO A C 1
ATOM 528 O O . PRO A 1 73 ? -12.386 -21.897 8.395 1.00 49.91 73 PRO A O 1
ATOM 531 N N . THR A 1 74 ? -13.221 -23.774 7.493 1.00 58.03 74 THR A N 1
ATOM 532 C CA . THR A 1 74 ? -14.164 -24.047 8.591 1.00 58.03 74 THR A CA 1
ATOM 533 C C . THR A 1 74 ? -13.425 -24.480 9.857 1.00 58.03 74 THR A C 1
ATOM 535 O O . THR A 1 74 ? -14.009 -24.555 10.938 1.00 58.03 74 THR A O 1
ATOM 538 N N . LYS A 1 75 ? -12.117 -24.735 9.738 1.00 59.97 75 LYS A N 1
ATOM 539 C CA . LYS A 1 75 ? -11.214 -25.141 10.806 1.00 59.97 75 LYS A CA 1
ATOM 540 C C . LYS A 1 75 ? -10.021 -24.190 10.861 1.00 59.97 75 LYS A C 1
ATOM 542 O O . LYS A 1 75 ? -9.404 -23.870 9.851 1.00 59.97 75 LYS A O 1
ATOM 547 N N . LYS A 1 76 ? -9.645 -23.797 12.078 1.00 58.47 76 LYS A N 1
ATOM 548 C CA . LYS A 1 76 ? -8.585 -22.818 12.386 1.00 58.47 76 LYS A CA 1
ATOM 549 C C . LYS A 1 76 ? -7.196 -23.146 11.787 1.00 58.47 76 LYS A C 1
ATOM 551 O O . LYS A 1 76 ? -6.386 -22.238 11.656 1.00 58.47 76 LYS A O 1
ATOM 556 N N . ASN A 1 77 ? -6.953 -24.398 11.380 1.00 63.28 77 ASN A N 1
ATOM 557 C CA . ASN A 1 77 ? -5.678 -24.888 10.824 1.00 63.28 77 ASN A CA 1
ATOM 558 C C . ASN A 1 77 ? -5.690 -25.094 9.297 1.00 63.28 77 ASN A C 1
ATOM 560 O O . ASN A 1 77 ? -4.733 -25.625 8.745 1.00 63.28 77 ASN A O 1
ATOM 564 N N . GLU A 1 78 ? -6.782 -24.747 8.620 1.00 55.12 78 GLU A N 1
ATOM 565 C CA . GLU A 1 78 ? -6.962 -24.984 7.180 1.00 55.12 78 GLU A CA 1
ATOM 566 C C . GLU A 1 78 ? -6.600 -23.744 6.340 1.00 55.12 78 GLU A C 1
ATOM 568 O O . GLU A 1 78 ? -6.747 -23.727 5.121 1.00 55.12 78 GLU A O 1
ATOM 573 N N . TRP A 1 79 ? -6.082 -22.693 6.983 1.00 59.31 79 TRP A N 1
ATOM 574 C CA . TRP A 1 79 ? -5.576 -21.524 6.276 1.00 59.31 79 TRP A CA 1
ATOM 575 C C . TRP A 1 79 ? -4.316 -21.886 5.472 1.00 59.31 79 TRP A C 1
ATOM 577 O O . TRP A 1 79 ? -3.372 -22.445 6.034 1.00 59.31 79 TRP A O 1
ATOM 587 N N . PRO A 1 80 ? -4.227 -21.500 4.185 1.00 57.81 80 PRO A N 1
ATOM 588 C CA . PRO A 1 80 ? -3.071 -21.804 3.334 1.00 57.81 80 PRO A CA 1
ATOM 589 C C . PRO A 1 80 ? -1.756 -21.178 3.835 1.00 57.81 80 PRO A C 1
ATOM 591 O O . PRO A 1 80 ? -0.678 -21.605 3.436 1.00 57.81 80 PRO A O 1
ATOM 594 N N . TYR A 1 81 ? -1.837 -20.208 4.751 1.00 53.47 81 TYR A N 1
ATOM 595 C CA . TYR A 1 81 ? -0.694 -19.548 5.387 1.00 53.47 81 TYR A CA 1
ATOM 596 C C . TYR A 1 81 ? -0.332 -20.111 6.772 1.00 53.47 81 TYR A C 1
ATOM 598 O O . TYR A 1 81 ? 0.571 -19.590 7.421 1.00 53.47 81 TYR A O 1
ATOM 606 N N . SER A 1 82 ? -0.960 -21.203 7.229 1.00 63.34 82 SER A N 1
ATOM 607 C CA . SER A 1 82 ? -0.598 -21.890 8.486 1.00 63.34 82 SER A CA 1
ATOM 608 C C . SER A 1 82 ? 0.766 -22.603 8.441 1.00 63.34 82 SER A C 1
ATOM 610 O O . SER A 1 82 ? 1.111 -23.343 9.356 1.00 63.34 82 SER A O 1
ATOM 612 N N . GLN A 1 83 ? 1.563 -22.382 7.393 1.00 57.09 83 GLN A N 1
ATOM 613 C CA . GLN A 1 83 ? 2.935 -22.884 7.276 1.00 57.09 83 GLN A CA 1
ATOM 614 C C . GLN A 1 83 ? 3.918 -22.180 8.225 1.00 57.09 83 GLN A C 1
ATOM 616 O O . GLN A 1 83 ? 5.016 -22.686 8.459 1.00 57.09 83 GLN A O 1
ATOM 621 N N . PHE A 1 84 ? 3.531 -21.042 8.804 1.00 55.22 84 PHE A N 1
ATOM 622 C CA . PHE A 1 84 ? 4.291 -20.396 9.866 1.00 55.22 84 PHE A CA 1
ATOM 623 C C . PHE A 1 84 ? 3.843 -20.960 11.214 1.00 55.22 84 PHE A C 1
ATOM 625 O O . PHE A 1 84 ? 2.736 -20.696 11.678 1.00 55.22 84 PHE A O 1
ATOM 632 N N . SER A 1 85 ? 4.706 -21.758 11.842 1.00 55.38 85 SER A N 1
ATOM 633 C CA . SER A 1 85 ? 4.501 -22.169 13.234 1.00 55.38 85 SER A CA 1
ATOM 634 C C . SER A 1 85 ? 4.476 -20.928 14.136 1.00 55.38 85 SER A C 1
ATOM 636 O O . SER A 1 85 ? 5.267 -20.011 13.915 1.00 55.38 85 SER A O 1
ATOM 638 N N . ASP A 1 86 ? 3.678 -20.935 15.213 1.00 53.19 86 ASP A N 1
ATOM 639 C CA . ASP A 1 86 ? 3.647 -19.884 16.262 1.00 53.19 86 ASP A CA 1
ATOM 640 C C . ASP A 1 86 ? 5.038 -19.529 16.833 1.00 53.19 86 ASP A C 1
ATOM 642 O O . ASP A 1 86 ? 5.225 -18.504 17.484 1.00 53.19 86 ASP A O 1
ATOM 646 N N . LYS A 1 87 ? 6.031 -20.392 16.598 1.00 55.12 87 LYS A N 1
ATOM 647 C CA . LYS A 1 87 ? 7.405 -20.276 17.085 1.00 55.12 87 LYS A CA 1
ATOM 648 C C . LYS A 1 87 ? 8.407 -19.692 16.079 1.00 55.12 87 LYS A C 1
ATOM 650 O O . LYS A 1 87 ? 9.587 -19.637 16.396 1.00 55.12 87 LYS A O 1
ATOM 655 N N . GLY A 1 88 ? 7.955 -19.242 14.906 1.00 52.72 88 GLY A N 1
ATOM 656 C CA . GLY A 1 88 ? 8.754 -18.391 14.016 1.00 52.72 88 GLY A CA 1
ATOM 657 C C . GLY A 1 88 ? 9.947 -19.047 13.311 1.00 52.72 88 GLY A C 1
ATOM 658 O O . GLY A 1 88 ? 10.830 -18.321 12.869 1.00 52.72 88 GLY A O 1
ATOM 659 N N . GLU A 1 89 ? 9.993 -20.373 13.161 1.00 58.62 89 GLU A N 1
ATOM 660 C CA . GLU A 1 89 ? 11.085 -21.029 12.428 1.00 58.62 89 GLU A CA 1
ATOM 661 C C . GLU A 1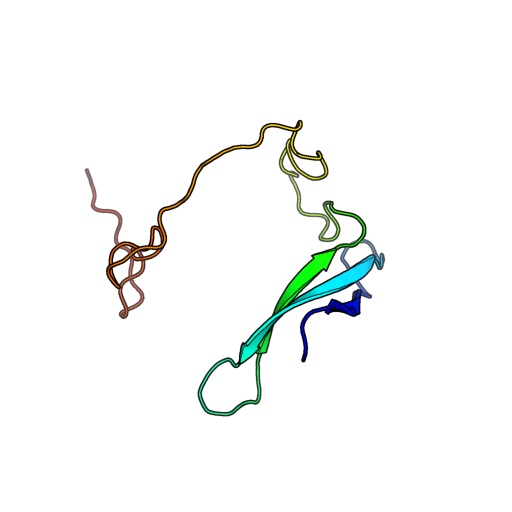 89 ? 10.553 -22.031 11.396 1.00 58.62 89 GLU A C 1
ATOM 663 O O . GLU A 1 89 ? 9.853 -22.993 11.719 1.00 58.62 89 GLU A O 1
ATOM 668 N N . PHE A 1 90 ? 10.875 -21.768 10.127 1.00 46.91 90 PHE A N 1
ATOM 669 C CA . PHE A 1 90 ? 10.647 -22.660 8.996 1.00 46.91 90 PHE A CA 1
ATOM 670 C C . PHE A 1 90 ? 11.985 -23.310 8.632 1.00 46.91 90 PHE A C 1
ATOM 672 O O . PHE A 1 90 ? 12.878 -22.645 8.108 1.00 46.91 90 PHE A O 1
ATOM 679 N N . HIS A 1 91 ? 12.126 -24.609 8.899 1.00 47.56 91 HIS A N 1
ATOM 680 C CA . HIS A 1 91 ? 13.248 -25.400 8.396 1.00 47.56 91 HI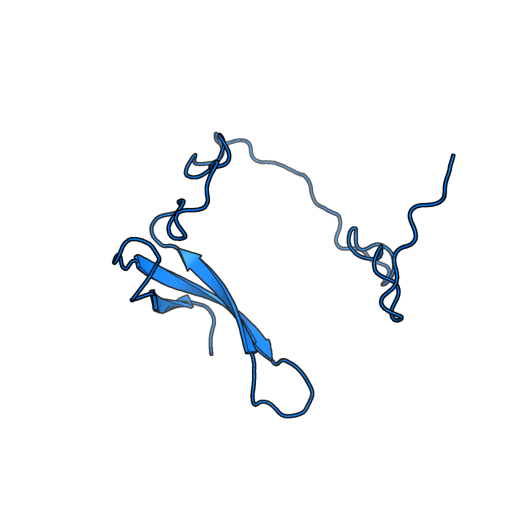S A CA 1
ATOM 681 C C . HIS A 1 91 ? 12.796 -26.150 7.138 1.00 47.56 91 HIS A C 1
ATOM 683 O O . HIS A 1 91 ? 12.049 -27.126 7.259 1.00 47.56 91 HIS A O 1
ATOM 689 N N . PRO A 1 92 ? 13.239 -25.760 5.929 1.00 50.94 92 PRO A N 1
ATOM 690 C CA . PRO A 1 92 ? 13.066 -26.613 4.768 1.00 50.94 92 PRO A CA 1
ATOM 691 C C . PRO A 1 92 ? 13.986 -27.826 4.942 1.00 50.94 92 PRO A C 1
ATOM 693 O O . PRO A 1 92 ? 15.209 -27.734 4.839 1.00 50.94 92 PRO A O 1
ATOM 696 N N . GLY A 1 93 ? 13.381 -28.965 5.277 1.00 41.38 93 GLY A N 1
ATOM 697 C CA . GLY A 1 93 ? 14.059 -30.246 5.409 1.00 41.38 93 GLY A CA 1
ATOM 698 C C . GLY A 1 93 ? 14.822 -30.615 4.135 1.00 41.38 93 GLY A C 1
ATOM 699 O O . GLY A 1 93 ? 14.253 -30.736 3.053 1.00 41.38 93 GLY A O 1
ATOM 700 N N . ARG A 1 94 ? 16.127 -30.783 4.328 1.00 44.00 94 ARG A N 1
ATOM 701 C CA . ARG A 1 94 ? 17.145 -31.406 3.477 1.00 44.00 94 ARG A CA 1
ATOM 702 C C . ARG A 1 94 ? 16.614 -32.668 2.768 1.00 44.00 94 ARG A C 1
ATOM 704 O O . ARG A 1 94 ? 16.112 -33.566 3.441 1.00 44.00 94 ARG A O 1
ATOM 711 N N . LYS A 1 95 ? 16.755 -32.736 1.439 1.00 40.47 95 LYS A N 1
ATOM 712 C CA . LYS A 1 95 ? 16.805 -34.010 0.700 1.00 40.47 95 LYS A CA 1
ATOM 713 C C . LYS A 1 95 ? 18.236 -34.529 0.685 1.00 40.47 95 LYS A C 1
ATOM 715 O O . LYS A 1 95 ? 19.155 -33.679 0.637 1.00 40.47 95 LYS A O 1
#

pLDDT: mean 75.61, std 18.63, range [40.47, 96.88]

Sequence (95 aa):
MEAGVPVQLDELPGGTSTTARVANCVPLGSGGKYWLVGLALDQPGNVWCIRPEPADWGREPDVAVPTVVVAAPTKKNEWPYSQFSDKGEFHPGRK

Secondary structure (DSSP, 8-state):
--TT-EEEEEEETTTEEEEEEEEEEEEESTTSSEEEEEEEESS-S-TT--SSPPTTTTPPPPS----------SSTT--TTTTS-TT--------

Foldseek 3Di:
DDWQQKDKAAPAPVRDIFIWTFHDWAADDPPSPDIDTDIGTPQWAPSNVDPPDDPCGSPDPPDDDDDPPPVPPPDPCSPPPNCQDPVGDDDPDDD